Protein AF-A0A3D4R7S7-F1 (afdb_monomer)

Foldseek 3Di:
DPDPPPVPPLVVVLVVLLVVLLVLQVVVCVVKVANAADCRLLLQLLLLCCQPVVDSASPVSQVCQCQPQIPVGGDRRPPDQQDQDPVRGTDRPDDNVLSVLQNVLLVVQQVVCVVVVNHDDSSRSVSSSSSSSSVSVVLSVVLSVQLVVVVVPDDNVVSVVVSVVVSVPDCSVVTD

Sequence (176 aa):
MYNKTVLDVTMRKFLLLFFLSLGIYLMHFWITGQGIYGDGNGYYSYAHALYFERRLDFTPIYNHLSNFQGRHGTINRVGWNTEQTMTGLRNNLWTVGTGLFWIPSLALIHTTSMLLGTPISKFSSLYELGPGVTGIILGILGLYFSEKYLKLFFEKKVSELVIVTLFFTTNFFYRV

pLDDT: mean 91.02, std 11.65, range [38.75, 97.88]

Solvent-accessible surface area (backbone atoms only — not comparable to full-atom values): 9931 Å² total; per-residue (Å²): 132,84,72,89,74,70,75,41,74,73,53,54,52,53,50,52,54,45,52,51,50,50,51,52,50,50,50,39,26,69,67,44,49,48,52,63,58,73,74,44,43,53,26,45,39,43,22,48,14,50,67,75,66,69,37,84,50,37,59,69,57,48,58,46,35,44,59,28,76,38,69,91,44,75,40,68,60,65,89,66,85,56,56,67,41,100,83,71,36,39,52,72,91,55,68,60,66,66,7,61,70,25,35,64,36,37,51,48,52,52,51,50,26,52,75,71,73,53,73,68,63,96,81,42,52,72,50,31,50,28,42,46,53,49,50,51,52,53,50,50,51,50,49,53,52,50,37,59,55,38,49,76,81,43,57,64,68,60,28,53,48,52,45,56,52,52,60,72,68,38,66,68,76,76,74,94

Mean predicted aligned error: 5.26 Å

Structure (mmCIF, N/CA/C/O backbone):
data_AF-A0A3D4R7S7-F1
#
_entry.id   AF-A0A3D4R7S7-F1
#
loop_
_atom_site.group_PDB
_atom_site.id
_atom_site.type_symbol
_atom_site.label_atom_id
_atom_site.label_alt_id
_atom_site.label_comp_id
_atom_site.label_asym_id
_atom_site.label_entity_id
_atom_site.label_seq_id
_atom_site.pdbx_PDB_ins_code
_atom_site.Cartn_x
_atom_site.Cartn_y
_atom_site.Cartn_z
_atom_site.occupancy
_atom_site.B_iso_or_equiv
_atom_site.auth_seq_id
_atom_site.auth_comp_id
_atom_site.auth_asym_id
_atom_site.auth_atom_id
_atom_site.pdbx_PDB_model_num
ATOM 1 N N . MET A 1 1 ? -12.720 26.019 27.393 1.00 39.22 1 MET A N 1
ATOM 2 C CA . MET A 1 1 ? -11.376 25.589 27.835 1.00 39.22 1 MET A CA 1
ATOM 3 C C . MET A 1 1 ? -11.120 24.208 27.234 1.00 39.22 1 MET A C 1
ATOM 5 O O . MET A 1 1 ? -11.610 23.216 27.753 1.00 39.22 1 MET A O 1
ATOM 9 N N . TYR A 1 2 ? -10.515 24.155 26.042 1.00 38.75 2 TYR A N 1
ATOM 10 C CA . TYR A 1 2 ? -10.303 22.909 25.293 1.00 38.75 2 TYR A CA 1
ATOM 11 C C . TYR A 1 2 ? -9.167 22.139 25.976 1.00 38.75 2 TYR A C 1
ATOM 13 O O . TYR A 1 2 ? -8.013 22.569 25.943 1.00 38.75 2 TYR A O 1
ATOM 21 N N . ASN A 1 3 ? -9.511 21.078 26.704 1.00 47.03 3 ASN A N 1
ATOM 22 C CA . ASN A 1 3 ? -8.567 20.357 27.549 1.00 47.03 3 ASN A CA 1
ATOM 23 C C . ASN A 1 3 ? -7.547 19.624 26.656 1.00 47.03 3 ASN A C 1
ATOM 25 O O . ASN A 1 3 ? -7.912 18.767 25.857 1.00 47.03 3 ASN A O 1
ATOM 29 N N . LYS A 1 4 ? -6.265 19.992 26.759 1.00 45.81 4 LYS A N 1
ATOM 30 C CA . LYS A 1 4 ? -5.150 19.516 25.912 1.00 45.81 4 LYS A CA 1
ATOM 31 C C . LYS A 1 4 ? -4.691 18.075 26.206 1.00 45.81 4 LYS A C 1
ATOM 33 O O . LYS A 1 4 ? -3.679 17.635 25.675 1.00 45.81 4 LYS A O 1
ATOM 38 N N . THR A 1 5 ? -5.424 17.318 27.015 1.00 49.31 5 THR A N 1
ATOM 39 C CA . THR A 1 5 ? -5.094 15.937 27.419 1.00 49.31 5 THR A CA 1
ATOM 40 C C . THR A 1 5 ? -5.774 14.855 26.569 1.00 49.31 5 THR A C 1
ATOM 42 O O . THR A 1 5 ? -5.697 13.672 26.889 1.00 49.31 5 THR A O 1
ATOM 45 N N . VAL A 1 6 ? -6.397 15.234 25.448 1.00 46.22 6 VAL A N 1
ATOM 46 C CA . VAL A 1 6 ? -7.115 14.341 24.523 1.00 46.22 6 VAL A CA 1
ATOM 47 C C . VAL A 1 6 ? -6.167 13.771 23.457 1.00 46.22 6 VAL A C 1
ATOM 49 O O . VAL A 1 6 ? -6.395 13.896 22.259 1.00 46.22 6 VAL A O 1
ATOM 52 N N . LEU A 1 7 ? -5.119 13.058 23.874 1.00 48.12 7 LEU A N 1
ATOM 53 C CA . LEU A 1 7 ? -4.911 11.769 23.210 1.00 48.12 7 LEU A CA 1
ATOM 54 C C . LEU A 1 7 ? -5.883 10.826 23.916 1.00 48.12 7 LEU A C 1
ATOM 56 O O . LEU A 1 7 ? -5.524 10.146 24.879 1.00 48.12 7 LEU A O 1
ATOM 60 N N . ASP A 1 8 ? -7.148 10.910 23.493 1.00 63.38 8 ASP A N 1
ATOM 61 C CA . ASP A 1 8 ? -8.239 10.081 23.994 1.00 63.38 8 ASP A CA 1
ATOM 62 C C . ASP A 1 8 ? -7.765 8.622 24.031 1.00 63.38 8 ASP A C 1
ATOM 64 O O . ASP A 1 8 ? -7.041 8.178 23.136 1.00 63.38 8 ASP A O 1
ATOM 68 N N . VAL A 1 9 ? -8.145 7.862 25.055 1.00 62.72 9 VAL A N 1
ATOM 69 C CA . VAL A 1 9 ? -7.795 6.434 25.171 1.00 62.72 9 VAL A CA 1
ATOM 70 C C . VAL A 1 9 ? -8.154 5.689 23.877 1.00 62.72 9 VAL A C 1
ATOM 72 O O . VAL A 1 9 ? -7.411 4.817 23.427 1.00 62.72 9 VAL A O 1
ATOM 75 N N . THR A 1 10 ? -9.226 6.129 23.215 1.00 69.12 10 THR A N 1
ATOM 76 C CA . THR A 1 10 ? -9.635 5.710 21.873 1.00 69.12 10 THR A CA 1
ATOM 77 C C . THR A 1 10 ? -8.511 5.846 20.832 1.00 69.12 10 THR A C 1
ATOM 79 O O . THR A 1 10 ? -8.249 4.905 20.088 1.00 69.12 10 THR A O 1
ATOM 82 N N . MET A 1 11 ? -7.793 6.974 20.797 1.00 82.19 11 MET A N 1
ATOM 83 C CA . MET A 1 11 ? -6.689 7.223 19.855 1.00 82.19 11 MET A CA 1
ATOM 84 C C . MET A 1 11 ? -5.462 6.367 20.148 1.00 82.19 11 MET A C 1
ATOM 86 O O . MET A 1 11 ? -4.783 5.935 19.218 1.00 82.19 11 MET A O 1
ATOM 90 N N . ARG A 1 12 ? -5.193 6.068 21.425 1.00 89.06 12 ARG A N 1
ATOM 91 C CA . ARG A 1 12 ? -4.054 5.220 21.810 1.00 89.06 12 ARG A CA 1
ATOM 92 C C . ARG A 1 12 ? -4.144 3.837 21.177 1.00 89.06 12 ARG A C 1
ATOM 94 O O . ARG A 1 12 ? -3.141 3.343 20.677 1.00 89.06 12 ARG A O 1
ATOM 101 N N . LYS A 1 13 ? -5.340 3.242 21.137 1.00 91.00 13 LYS A N 1
ATOM 102 C CA . LYS A 1 13 ? -5.558 1.947 20.481 1.00 91.00 13 LYS A CA 1
ATOM 103 C C . LYS A 1 13 ? -5.208 1.998 18.995 1.00 91.00 13 LYS A C 1
ATOM 105 O O . LYS A 1 13 ? -4.442 1.164 18.535 1.00 91.00 13 LYS A O 1
ATOM 110 N N . PHE A 1 14 ? -5.727 2.972 18.249 1.00 94.44 14 PHE A N 1
ATOM 111 C CA . PHE A 1 14 ? -5.451 3.070 16.811 1.00 94.44 14 PHE A CA 1
ATOM 112 C C . PHE A 1 14 ? -3.974 3.335 16.516 1.00 94.44 14 PHE A C 1
ATOM 114 O O . PHE A 1 14 ? -3.445 2.776 15.562 1.00 94.44 14 PHE A O 1
ATOM 121 N N . LEU A 1 15 ? -3.286 4.106 17.365 1.00 94.75 15 LEU A N 1
ATOM 122 C CA . LEU A 1 15 ? -1.835 4.277 17.274 1.00 94.75 15 LEU A CA 1
ATOM 123 C C . LEU A 1 15 ? -1.085 2.965 17.534 1.00 94.75 15 LEU A C 1
ATOM 125 O O . LEU A 1 15 ? -0.172 2.637 16.785 1.00 94.75 15 LEU A O 1
ATOM 129 N N . LEU A 1 16 ? -1.484 2.189 18.546 1.00 94.44 16 LEU A N 1
ATOM 130 C CA . LEU A 1 16 ? -0.899 0.868 18.802 1.00 94.44 16 LEU A CA 1
ATOM 131 C C . LEU A 1 16 ? -1.096 -0.073 17.607 1.00 94.44 16 LEU A C 1
ATOM 133 O O . LEU A 1 16 ? -0.135 -0.693 17.163 1.00 94.44 16 LEU A O 1
ATOM 137 N N . LEU A 1 17 ? -2.309 -0.135 17.047 1.00 94.50 17 LEU A N 1
ATOM 138 C CA . LEU A 1 17 ? -2.598 -0.938 15.854 1.00 94.50 17 LEU A CA 1
ATOM 139 C C . LEU A 1 17 ? -1.799 -0.456 14.635 1.00 94.50 17 LEU A C 1
ATOM 141 O O . LEU A 1 17 ? -1.294 -1.279 13.873 1.00 94.50 17 LEU A O 1
ATOM 145 N N . PHE A 1 18 ? -1.638 0.860 14.471 1.00 95.81 18 PHE A N 1
ATOM 146 C CA . PHE A 1 18 ? -0.817 1.450 13.417 1.00 95.81 18 PHE A CA 1
ATOM 147 C C . PHE A 1 18 ? 0.646 1.019 13.539 1.00 95.81 18 PHE A C 1
ATOM 149 O O . PHE A 1 18 ? 1.196 0.489 12.579 1.00 95.81 18 PHE A O 1
ATOM 156 N N . PHE A 1 19 ? 1.269 1.199 14.707 1.00 96.56 19 PHE A N 1
ATOM 157 C CA . PHE A 1 19 ? 2.676 0.840 14.906 1.00 96.56 19 PHE A CA 1
ATOM 158 C C . PHE A 1 19 ? 2.911 -0.669 14.854 1.00 96.56 19 PHE A C 1
ATOM 160 O O . PHE A 1 19 ? 3.931 -1.095 14.318 1.00 96.56 19 PHE A O 1
ATOM 167 N N . LEU A 1 20 ? 1.964 -1.476 15.341 1.00 95.25 20 LEU A N 1
ATOM 168 C CA . LEU A 1 20 ? 2.006 -2.929 15.186 1.00 95.25 20 LEU A CA 1
ATOM 169 C C . LEU A 1 20 ? 1.993 -3.317 13.703 1.00 95.25 20 LEU A C 1
ATOM 171 O O . LEU A 1 20 ? 2.863 -4.060 13.256 1.00 95.25 20 LEU A O 1
ATOM 175 N N . SER A 1 21 ? 1.052 -2.767 12.931 1.00 95.62 21 SER A N 1
ATOM 176 C CA . SER A 1 21 ? 0.953 -3.024 11.490 1.00 95.62 21 SER A CA 1
ATOM 177 C C . SER A 1 21 ? 2.209 -2.551 10.762 1.00 95.62 21 SER A C 1
ATOM 179 O O . SER A 1 21 ? 2.788 -3.283 9.969 1.00 95.62 21 SER A O 1
ATOM 181 N N . LEU A 1 22 ? 2.693 -1.348 11.073 1.00 96.12 22 LEU A N 1
ATOM 182 C CA . LEU A 1 22 ? 3.909 -0.808 10.478 1.00 96.12 22 LEU A CA 1
ATOM 183 C C . LEU A 1 22 ? 5.127 -1.686 10.789 1.00 96.12 22 LEU A C 1
ATOM 185 O O . LEU A 1 22 ? 5.905 -1.975 9.888 1.00 96.12 22 LEU A O 1
ATOM 189 N N . GLY A 1 23 ? 5.274 -2.144 12.033 1.00 96.38 23 GLY A N 1
ATOM 190 C CA . GLY A 1 23 ? 6.364 -3.029 12.439 1.00 96.38 23 GLY A CA 1
ATOM 191 C C . GLY A 1 23 ? 6.350 -4.357 11.685 1.00 96.38 23 GLY A C 1
ATOM 192 O O . GLY A 1 23 ? 7.379 -4.756 11.144 1.00 96.38 23 GLY A O 1
ATOM 193 N N . ILE A 1 24 ? 5.183 -5.001 11.585 1.00 94.62 24 ILE A N 1
ATOM 194 C CA . ILE A 1 24 ? 5.010 -6.256 10.835 1.00 94.62 24 ILE A CA 1
ATOM 195 C C . ILE A 1 24 ? 5.325 -6.043 9.352 1.00 94.62 24 ILE A C 1
ATOM 197 O O . ILE A 1 24 ? 6.105 -6.794 8.773 1.00 94.62 24 ILE A O 1
ATOM 201 N N . TYR A 1 25 ? 4.789 -4.978 8.754 1.00 94.88 25 TYR A N 1
ATOM 202 C CA . TYR A 1 25 ? 5.027 -4.654 7.351 1.00 94.88 25 TYR A CA 1
ATOM 203 C C . TYR A 1 25 ? 6.508 -4.408 7.044 1.00 94.88 25 TYR A C 1
ATOM 205 O O . TYR A 1 25 ? 7.046 -4.962 6.086 1.00 94.88 25 TYR A O 1
ATOM 213 N N . LEU A 1 26 ? 7.185 -3.601 7.866 1.00 95.31 26 LEU A N 1
ATOM 214 C CA . LEU A 1 26 ? 8.609 -3.315 7.694 1.00 95.31 26 LEU A CA 1
ATOM 215 C C . LEU A 1 26 ? 9.468 -4.561 7.925 1.00 95.31 26 LEU A C 1
ATOM 217 O O . LEU A 1 26 ? 10.448 -4.757 7.207 1.00 95.31 26 LEU A O 1
ATOM 221 N N . MET A 1 27 ? 9.097 -5.414 8.884 1.00 94.25 27 MET A N 1
ATOM 222 C CA . MET A 1 27 ? 9.765 -6.695 9.109 1.00 94.25 27 MET A CA 1
ATOM 223 C C . MET A 1 27 ? 9.621 -7.608 7.888 1.00 94.25 27 MET A C 1
ATOM 225 O O . MET A 1 27 ? 10.630 -8.104 7.394 1.00 94.25 27 MET A O 1
ATOM 229 N N . HIS A 1 28 ? 8.411 -7.771 7.346 1.00 91.88 28 HIS A N 1
ATOM 230 C CA . HIS A 1 28 ? 8.192 -8.538 6.118 1.00 91.88 28 HIS A CA 1
ATOM 231 C C . HIS A 1 28 ? 8.980 -7.965 4.939 1.00 91.88 28 HIS A C 1
ATOM 233 O O . HIS A 1 28 ? 9.699 -8.707 4.273 1.00 91.88 28 HIS A O 1
ATOM 239 N N . PHE A 1 29 ? 8.915 -6.648 4.712 1.00 93.06 29 PHE A N 1
ATOM 240 C CA . PHE A 1 29 ? 9.680 -5.984 3.654 1.00 93.06 29 PHE A CA 1
ATOM 241 C C . PHE A 1 29 ? 11.182 -6.244 3.806 1.00 93.06 29 PHE A C 1
ATOM 243 O O . PHE A 1 29 ? 11.888 -6.508 2.831 1.00 93.06 29 PHE A O 1
ATOM 250 N N . TRP A 1 30 ? 11.684 -6.197 5.040 1.00 92.75 30 TRP A N 1
ATOM 251 C CA . TRP A 1 30 ? 13.075 -6.501 5.328 1.00 92.75 30 TRP A CA 1
ATOM 252 C C . TRP A 1 30 ? 13.404 -7.985 5.139 1.00 92.75 30 TRP A C 1
ATOM 254 O O . TRP A 1 30 ? 14.519 -8.291 4.752 1.00 92.75 30 TRP A O 1
ATOM 264 N N . ILE A 1 31 ? 12.483 -8.922 5.340 1.00 90.88 31 ILE A N 1
ATOM 265 C CA . ILE A 1 31 ? 12.751 -10.349 5.107 1.00 90.88 31 ILE A CA 1
ATOM 266 C C . ILE A 1 31 ? 12.692 -10.689 3.611 1.00 90.88 31 ILE A C 1
ATOM 268 O O . ILE A 1 31 ? 13.578 -11.373 3.103 1.00 90.88 31 ILE A O 1
ATOM 272 N N . THR A 1 32 ? 11.696 -10.186 2.881 1.00 88.88 32 THR A N 1
ATOM 273 C CA . THR A 1 32 ? 11.409 -10.615 1.499 1.00 88.88 32 THR A CA 1
ATOM 274 C C . THR A 1 32 ? 12.005 -9.699 0.430 1.00 88.88 32 THR A C 1
ATOM 276 O O . THR A 1 32 ? 12.289 -10.140 -0.687 1.00 88.88 32 THR A O 1
ATOM 279 N N . GLY A 1 33 ? 12.245 -8.429 0.765 1.00 90.44 33 GLY A N 1
ATOM 280 C CA . GLY A 1 33 ? 12.690 -7.396 -0.173 1.00 90.44 33 GLY A CA 1
ATOM 281 C C . GLY A 1 33 ? 11.577 -6.799 -1.038 1.00 90.44 33 GLY A C 1
ATOM 282 O O . GLY A 1 33 ? 11.886 -6.031 -1.949 1.00 90.44 33 GLY A O 1
ATOM 283 N N . GLN A 1 34 ? 10.313 -7.134 -0.766 1.00 90.81 34 GLN A N 1
ATOM 284 C CA . GLN A 1 34 ? 9.139 -6.609 -1.465 1.00 90.81 34 GLN A CA 1
ATOM 285 C C . GLN A 1 34 ? 8.070 -6.152 -0.468 1.00 90.81 34 GLN A C 1
ATOM 287 O O . GLN A 1 34 ? 7.896 -6.735 0.602 1.00 90.81 34 GLN A O 1
ATOM 292 N N . GLY A 1 35 ? 7.356 -5.090 -0.821 1.00 91.00 35 GLY A N 1
ATOM 293 C CA . GLY A 1 35 ? 6.264 -4.522 -0.028 1.00 91.00 35 GLY A CA 1
ATOM 294 C C . GLY A 1 35 ? 4.886 -4.860 -0.581 1.00 91.00 35 GLY A C 1
ATOM 295 O O . GLY A 1 35 ? 3.884 -4.724 0.114 1.00 91.00 35 GLY A O 1
ATOM 296 N N . ILE A 1 36 ? 4.820 -5.307 -1.833 1.00 92.00 36 ILE A N 1
ATOM 297 C CA . ILE A 1 36 ? 3.568 -5.569 -2.534 1.00 92.00 36 ILE A CA 1
ATOM 298 C C . ILE A 1 36 ? 3.558 -7.015 -3.029 1.00 92.00 36 ILE A C 1
ATOM 300 O O . ILE A 1 36 ? 4.528 -7.497 -3.607 1.00 92.00 36 ILE A O 1
ATOM 304 N N . TYR A 1 37 ? 2.440 -7.712 -2.827 1.00 87.25 37 TYR A N 1
ATOM 305 C CA . TYR A 1 37 ? 2.284 -9.112 -3.217 1.00 87.25 37 TYR A CA 1
ATOM 306 C C . TYR A 1 37 ? 0.876 -9.415 -3.747 1.00 87.25 37 TYR A C 1
ATOM 308 O O . TYR A 1 37 ? -0.070 -8.657 -3.513 1.00 87.25 37 TYR A O 1
ATOM 316 N N . GLY A 1 38 ? 0.739 -10.536 -4.463 1.00 89.50 38 GLY A N 1
ATOM 317 C CA . GLY A 1 38 ? -0.530 -11.025 -5.011 1.00 89.50 38 GLY A CA 1
ATOM 318 C C . GLY A 1 38 ? -1.236 -9.987 -5.887 1.00 89.50 38 GLY A C 1
ATOM 319 O O . GLY A 1 38 ? -0.607 -9.338 -6.723 1.00 89.50 38 GLY A O 1
ATOM 320 N N . ASP A 1 39 ? -2.533 -9.787 -5.640 1.00 91.06 39 ASP A N 1
ATOM 321 C CA . ASP A 1 39 ? -3.370 -8.788 -6.329 1.00 91.06 39 ASP A CA 1
ATOM 322 C C . ASP A 1 39 ? -2.808 -7.362 -6.233 1.00 91.06 39 ASP A C 1
ATOM 324 O O . ASP A 1 39 ? -3.038 -6.527 -7.110 1.00 91.06 39 ASP A O 1
ATOM 328 N N . GLY A 1 40 ? -2.009 -7.088 -5.196 1.00 93.62 40 GLY A N 1
ATOM 329 C CA . GLY A 1 40 ? -1.284 -5.834 -5.036 1.00 93.62 40 GLY A CA 1
ATOM 330 C C . GLY A 1 40 ? -0.437 -5.476 -6.256 1.00 93.62 40 GLY A C 1
ATOM 331 O O . GLY A 1 40 ? -0.351 -4.300 -6.602 1.00 93.62 40 GLY A O 1
ATOM 332 N N . ASN A 1 41 ? 0.132 -6.462 -6.956 1.00 95.81 41 ASN A N 1
ATOM 333 C CA . ASN A 1 41 ? 0.963 -6.226 -8.138 1.00 95.81 41 ASN A CA 1
ATOM 334 C C . ASN A 1 41 ? 0.160 -5.591 -9.289 1.00 95.81 41 ASN A C 1
ATOM 336 O O . ASN A 1 41 ? 0.666 -4.711 -9.992 1.00 95.81 41 ASN A O 1
ATOM 340 N N . GLY A 1 42 ? -1.106 -5.984 -9.454 1.00 96.44 42 GLY A N 1
ATOM 341 C CA . GLY A 1 42 ? -2.005 -5.420 -10.460 1.00 96.44 42 GLY A CA 1
ATOM 342 C C . GLY A 1 42 ? -2.353 -3.960 -10.177 1.00 96.44 42 GLY A C 1
ATOM 343 O O . GLY A 1 42 ? -2.192 -3.096 -11.046 1.00 96.44 42 GLY A O 1
ATOM 344 N N . TYR A 1 43 ? -2.730 -3.659 -8.930 1.00 96.69 43 TYR A N 1
ATOM 345 C CA . TYR A 1 43 ? -2.986 -2.287 -8.476 1.00 96.69 43 TYR A CA 1
ATOM 346 C C . TYR A 1 43 ? -1.727 -1.410 -8.528 1.00 96.69 43 TYR A C 1
ATOM 348 O O . 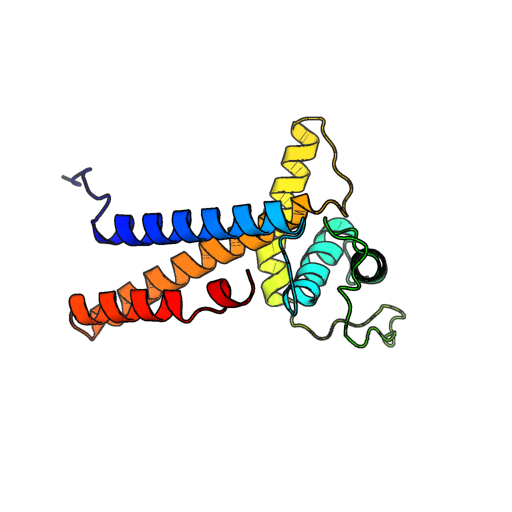TYR A 1 43 ? -1.789 -0.246 -8.930 1.00 96.69 43 TYR A O 1
ATOM 356 N N . TYR A 1 44 ? -0.567 -1.969 -8.177 1.00 97.44 44 TYR A N 1
ATOM 357 C CA . TYR A 1 44 ? 0.710 -1.254 -8.191 1.00 97.44 44 TYR A CA 1
ATOM 358 C C . TYR A 1 44 ? 1.129 -0.879 -9.604 1.00 97.44 44 TYR A C 1
ATOM 360 O O . TYR A 1 44 ? 1.655 0.208 -9.825 1.00 97.44 44 TYR A O 1
ATOM 368 N N . SER A 1 45 ? 0.818 -1.734 -10.576 1.00 97.69 45 SER A N 1
ATOM 369 C CA . SER A 1 45 ? 1.097 -1.460 -11.983 1.00 97.69 45 SER A CA 1
ATOM 370 C C . SER A 1 45 ? 0.347 -0.227 -12.496 1.00 97.69 45 SER A C 1
ATOM 372 O O . SER A 1 45 ? 0.903 0.513 -13.303 1.00 97.69 45 SER A O 1
ATOM 374 N N . TYR A 1 46 ? -0.858 0.066 -11.983 1.00 97.88 46 TYR A N 1
ATOM 375 C CA . TYR A 1 46 ? -1.535 1.342 -12.253 1.00 97.88 46 TYR A CA 1
ATOM 376 C C . TYR A 1 46 ? -0.798 2.532 -11.651 1.00 97.88 46 TYR A C 1
ATOM 378 O O . TYR A 1 46 ? -0.544 3.503 -12.362 1.00 97.88 46 TYR A O 1
ATOM 386 N N . ALA A 1 47 ? -0.449 2.457 -10.364 1.00 97.75 47 ALA A N 1
ATOM 387 C CA . ALA A 1 47 ? 0.263 3.538 -9.685 1.00 97.75 47 ALA A CA 1
ATOM 388 C C . ALA A 1 47 ? 1.592 3.853 -10.388 1.00 97.75 47 ALA A C 1
ATOM 390 O O . ALA A 1 47 ? 1.896 5.011 -10.667 1.00 97.75 47 ALA A O 1
ATOM 391 N N . HIS A 1 48 ? 2.349 2.807 -10.729 1.00 97.81 48 HIS A N 1
ATOM 392 C CA . HIS A 1 48 ? 3.639 2.903 -11.400 1.00 97.81 48 HIS A CA 1
ATOM 393 C C . HIS A 1 48 ? 3.516 3.483 -12.812 1.00 97.81 48 HIS A C 1
ATOM 395 O O . HIS A 1 48 ? 4.165 4.486 -13.108 1.00 97.81 48 HIS A O 1
ATOM 401 N N . ALA A 1 49 ? 2.644 2.920 -13.657 1.00 97.69 49 ALA A N 1
ATOM 402 C CA . ALA A 1 49 ? 2.492 3.363 -15.042 1.00 97.69 49 ALA A CA 1
ATOM 403 C C . ALA A 1 49 ? 1.989 4.812 -15.134 1.00 97.69 49 ALA A C 1
ATOM 405 O O . ALA A 1 49 ? 2.547 5.623 -15.875 1.00 97.69 49 ALA A O 1
ATOM 406 N N . LEU A 1 50 ? 0.986 5.180 -14.330 1.00 97.75 50 LEU A N 1
ATOM 407 C CA . LEU A 1 50 ? 0.467 6.549 -14.310 1.00 97.75 50 LEU A CA 1
ATOM 408 C C . LEU A 1 50 ? 1.509 7.556 -13.814 1.00 97.75 50 LEU A C 1
ATOM 410 O O . LEU A 1 50 ? 1.592 8.655 -14.361 1.00 97.75 50 LEU A O 1
ATOM 414 N N . TYR A 1 51 ? 2.311 7.192 -12.811 1.00 97.62 51 TYR A N 1
ATOM 415 C CA . TYR A 1 51 ? 3.307 8.099 -12.246 1.00 97.62 51 TYR A CA 1
ATOM 416 C C . TYR A 1 51 ? 4.564 8.231 -13.123 1.00 97.62 51 TYR A C 1
ATOM 418 O O . TYR A 1 51 ? 4.978 9.348 -13.440 1.00 97.62 51 TYR A O 1
ATOM 426 N N . PHE A 1 52 ? 5.167 7.114 -13.542 1.00 97.75 52 PHE A N 1
ATOM 427 C CA . PHE A 1 52 ? 6.442 7.115 -14.267 1.00 97.75 52 PHE A CA 1
ATOM 428 C C . PHE A 1 52 ? 6.283 7.177 -15.786 1.00 97.75 52 PHE A C 1
ATOM 430 O O . PHE A 1 52 ? 7.007 7.928 -16.435 1.00 97.75 52 PHE A O 1
ATOM 437 N N . GLU A 1 53 ? 5.349 6.414 -16.358 1.00 96.50 53 GLU A N 1
ATOM 438 C CA . GLU A 1 53 ? 5.155 6.351 -17.816 1.00 96.50 53 GLU A CA 1
ATOM 439 C C . GLU A 1 53 ? 4.172 7.419 -18.320 1.00 96.50 53 GLU A C 1
ATOM 441 O O . GLU A 1 53 ? 4.113 7.693 -19.519 1.00 96.50 53 GLU A O 1
ATOM 446 N N . ARG A 1 54 ? 3.399 8.037 -17.411 1.00 96.06 54 ARG A N 1
ATOM 447 C CA . ARG A 1 54 ? 2.373 9.062 -17.696 1.00 96.06 54 ARG A CA 1
ATOM 448 C C . ARG A 1 54 ? 1.301 8.601 -18.689 1.00 96.06 54 ARG A C 1
ATOM 450 O O . ARG A 1 54 ? 0.637 9.414 -19.329 1.00 96.06 54 ARG A O 1
ATOM 457 N N . ARG A 1 55 ? 1.137 7.286 -18.821 1.00 95.31 55 ARG A N 1
ATOM 458 C CA . ARG A 1 55 ? 0.168 6.610 -19.687 1.00 95.31 55 ARG A CA 1
ATOM 459 C C . ARG A 1 55 ? -0.087 5.205 -19.151 1.00 95.31 55 ARG A C 1
ATOM 461 O O . ARG A 1 55 ? 0.699 4.692 -18.360 1.00 95.31 55 ARG A O 1
ATOM 468 N N . LEU A 1 56 ? -1.153 4.556 -19.608 1.00 95.81 56 LEU A N 1
ATOM 469 C CA . LEU A 1 56 ? -1.493 3.181 -19.216 1.00 95.81 56 LEU A CA 1
ATOM 470 C C . LEU A 1 56 ? -0.663 2.136 -19.981 1.00 95.81 56 LEU A C 1
ATOM 472 O O . LEU A 1 56 ? -1.204 1.202 -20.563 1.00 95.81 56 LEU A O 1
ATOM 476 N N . ASP A 1 57 ? 0.658 2.314 -20.003 1.00 96.81 57 ASP A N 1
ATOM 477 C CA . ASP A 1 57 ? 1.589 1.332 -20.551 1.00 96.81 57 ASP A CA 1
ATOM 478 C C . ASP A 1 57 ? 2.214 0.526 -19.415 1.00 96.81 57 ASP A C 1
ATOM 480 O O . ASP A 1 57 ? 3.154 0.961 -18.752 1.00 96.81 57 ASP A O 1
ATOM 484 N N . PHE A 1 58 ? 1.671 -0.669 -19.189 1.00 97.81 58 PHE A N 1
ATOM 485 C CA . PHE A 1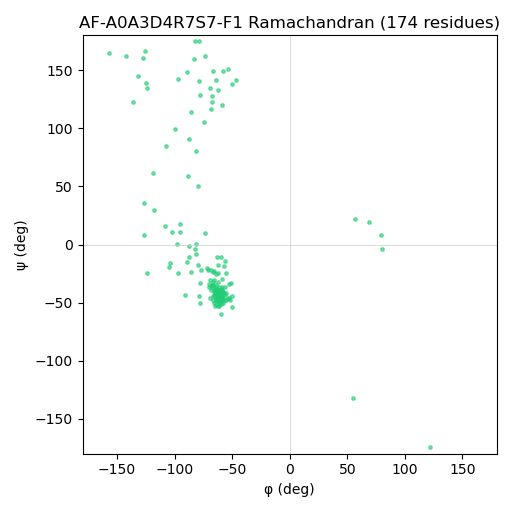 58 ? 2.154 -1.570 -18.146 1.00 97.81 58 PHE A CA 1
ATOM 486 C C . PHE A 1 58 ? 3.368 -2.395 -18.579 1.00 97.81 58 PHE A C 1
ATOM 488 O O . PHE A 1 58 ? 3.913 -3.141 -17.770 1.00 97.81 58 PHE A O 1
ATOM 495 N N . THR A 1 59 ? 3.821 -2.286 -19.831 1.00 97.00 59 THR A N 1
ATOM 496 C CA . THR A 1 59 ? 4.914 -3.114 -20.361 1.00 97.00 59 THR A CA 1
ATOM 497 C C . THR A 1 59 ? 6.191 -3.017 -19.518 1.00 97.00 59 THR A C 1
ATOM 499 O O . THR A 1 59 ? 6.717 -4.072 -19.147 1.00 97.00 59 THR A O 1
ATOM 502 N N . PRO A 1 60 ? 6.682 -1.816 -19.139 1.00 97.38 60 PRO A N 1
ATOM 503 C CA . PRO A 1 60 ? 7.909 -1.700 -18.355 1.00 97.38 60 PRO A CA 1
ATOM 504 C C . PRO A 1 60 ? 7.777 -2.344 -16.971 1.00 97.38 60 PRO A C 1
ATOM 506 O O . PRO A 1 60 ? 8.641 -3.122 -16.566 1.00 97.38 60 PRO A O 1
ATOM 509 N N . ILE A 1 61 ? 6.677 -2.065 -16.264 1.00 97.56 61 ILE A N 1
ATOM 510 C CA . ILE A 1 61 ? 6.451 -2.603 -14.920 1.00 97.56 61 ILE A CA 1
ATOM 511 C C . ILE A 1 61 ? 6.177 -4.107 -14.947 1.00 97.56 61 ILE A C 1
ATOM 513 O O . ILE A 1 61 ? 6.696 -4.825 -14.101 1.00 97.56 61 ILE A O 1
ATOM 517 N N . TYR A 1 62 ? 5.468 -4.628 -15.947 1.00 97.69 62 TYR A N 1
ATOM 518 C CA . TYR A 1 62 ? 5.256 -6.069 -16.094 1.00 97.69 62 TYR A CA 1
ATOM 519 C C . TYR A 1 62 ? 6.552 -6.809 -16.390 1.00 97.69 62 TYR A C 1
ATOM 521 O O . TYR A 1 62 ? 6.785 -7.863 -15.806 1.00 97.69 62 TYR A O 1
ATOM 529 N N . ASN A 1 63 ? 7.427 -6.260 -17.233 1.00 96.50 63 ASN A N 1
ATOM 530 C CA . ASN A 1 63 ? 8.733 -6.867 -17.490 1.00 96.50 63 ASN A CA 1
ATOM 531 C C . ASN A 1 63 ? 9.596 -6.898 -16.220 1.00 96.50 63 ASN A C 1
ATOM 533 O O . ASN A 1 63 ? 10.257 -7.903 -15.956 1.00 96.50 63 ASN A O 1
ATOM 537 N N . HIS A 1 64 ? 9.550 -5.830 -15.416 1.00 96.62 64 HIS A N 1
ATOM 538 C CA . HIS A 1 64 ? 10.219 -5.789 -14.117 1.00 96.62 64 HIS A CA 1
ATOM 539 C C . HIS A 1 64 ? 9.633 -6.813 -13.134 1.00 96.62 64 HIS A C 1
ATOM 541 O O . HIS A 1 64 ? 10.375 -7.615 -12.576 1.00 96.62 64 HIS A O 1
ATOM 547 N N . LEU A 1 65 ? 8.310 -6.829 -12.957 1.00 96.44 65 LEU A N 1
ATOM 548 C CA . LEU A 1 65 ? 7.622 -7.730 -12.029 1.00 96.44 65 LEU A CA 1
ATOM 549 C C . LEU A 1 65 ? 7.737 -9.204 -12.447 1.00 96.44 65 LEU A C 1
ATOM 551 O O . LEU A 1 65 ? 7.788 -10.077 -11.586 1.00 96.44 65 LEU A O 1
ATOM 555 N N . SER A 1 66 ? 7.827 -9.494 -13.746 1.00 96.00 66 SER A N 1
ATOM 556 C CA . SER A 1 66 ? 8.033 -10.863 -14.244 1.00 96.00 66 SER A CA 1
ATOM 557 C C . SER A 1 66 ? 9.422 -11.414 -13.915 1.00 96.00 66 SER A C 1
ATOM 559 O O . SER A 1 66 ? 9.605 -12.626 -13.881 1.00 96.00 66 SER A O 1
ATOM 561 N N . ASN A 1 67 ? 10.390 -10.529 -13.659 1.00 95.06 67 ASN A N 1
ATOM 562 C CA . ASN A 1 67 ? 11.786 -10.858 -13.366 1.00 95.06 67 ASN A CA 1
ATOM 563 C C . ASN A 1 67 ? 12.242 -10.198 -12.056 1.00 95.06 67 ASN A C 1
ATOM 565 O 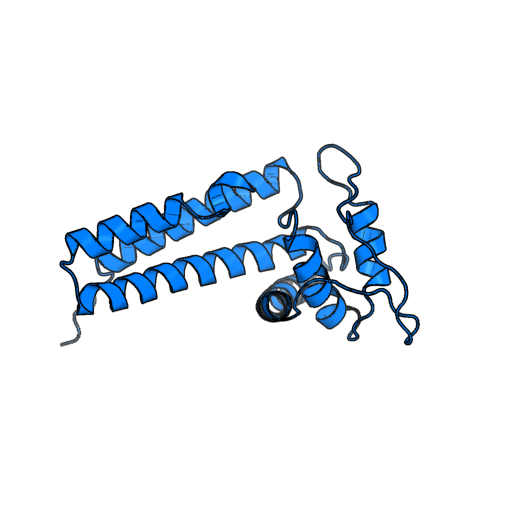O . ASN A 1 67 ? 13.380 -9.728 -11.943 1.00 95.06 67 ASN A O 1
ATOM 569 N N . PHE A 1 68 ? 11.338 -10.099 -11.080 1.00 94.12 68 PHE A N 1
ATOM 570 C CA . PHE A 1 68 ? 11.587 -9.340 -9.865 1.00 94.12 68 PHE A CA 1
ATOM 571 C C . PHE A 1 68 ? 12.681 -10.006 -9.027 1.00 94.12 68 PHE A C 1
ATOM 573 O O . PHE A 1 68 ? 12.598 -11.192 -8.714 1.00 94.12 68 PHE A O 1
ATOM 580 N N . GLN A 1 69 ? 13.698 -9.234 -8.643 1.00 90.44 69 GLN A N 1
ATOM 581 C CA . GLN A 1 69 ? 14.807 -9.706 -7.815 1.00 90.44 69 GLN A CA 1
ATOM 582 C C . GLN A 1 69 ? 14.449 -9.552 -6.334 1.00 90.44 69 GLN A C 1
ATOM 584 O O . GLN A 1 69 ? 14.673 -8.499 -5.736 1.00 90.44 69 GLN A O 1
ATOM 589 N N . GLY A 1 70 ? 13.858 -10.598 -5.754 1.00 84.06 70 GLY A N 1
ATOM 590 C CA . GLY A 1 70 ? 13.625 -10.678 -4.314 1.00 84.06 70 GLY A CA 1
ATOM 591 C C . GLY A 1 70 ? 14.894 -11.065 -3.552 1.00 84.06 70 GLY A C 1
ATOM 592 O O . GLY A 1 70 ? 15.916 -11.420 -4.143 1.00 84.06 70 GLY A O 1
ATOM 593 N N . ARG A 1 71 ? 14.832 -11.065 -2.214 1.00 86.12 71 ARG A N 1
ATOM 594 C CA . ARG A 1 71 ? 15.984 -11.474 -1.380 1.00 86.12 71 ARG A CA 1
ATOM 595 C C . ARG A 1 71 ? 16.367 -12.951 -1.520 1.00 86.12 71 ARG A C 1
ATOM 597 O O . ARG A 1 71 ? 17.510 -13.302 -1.253 1.00 86.12 71 ARG A O 1
ATOM 604 N N . HIS A 1 72 ? 15.434 -13.798 -1.952 1.00 85.25 72 HIS A N 1
ATOM 605 C CA . HIS A 1 72 ? 15.627 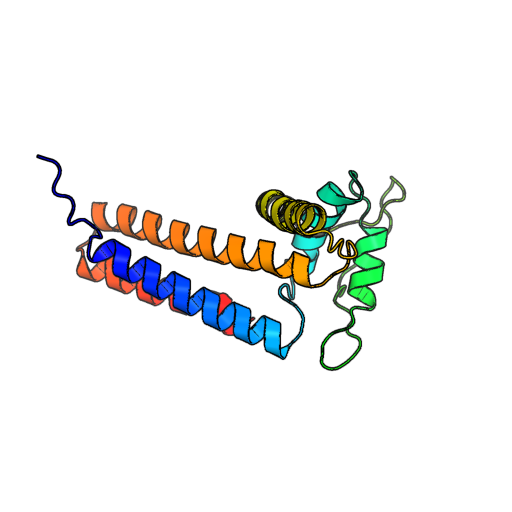-15.245 -2.101 1.00 85.25 72 HIS A CA 1
ATOM 606 C C . HIS A 1 72 ? 15.697 -15.708 -3.565 1.00 85.25 72 HIS A C 1
ATOM 608 O O . HIS A 1 72 ? 15.559 -16.897 -3.839 1.00 85.25 72 HIS A O 1
ATOM 614 N N . GLY A 1 73 ? 15.911 -14.781 -4.503 1.00 87.19 73 GLY A N 1
ATOM 615 C CA . GLY A 1 73 ? 16.048 -15.074 -5.928 1.00 87.19 73 GLY A CA 1
ATOM 616 C C . GLY A 1 73 ? 15.025 -14.354 -6.801 1.00 87.19 73 GLY A C 1
ATOM 617 O O . GLY A 1 73 ? 14.257 -13.503 -6.344 1.00 87.19 73 GLY A O 1
ATOM 618 N N . THR A 1 74 ? 15.041 -14.694 -8.089 1.00 91.75 74 THR A N 1
ATOM 619 C CA . THR A 1 74 ? 14.128 -14.120 -9.078 1.00 91.75 74 THR A CA 1
ATOM 620 C C . THR A 1 74 ? 12.751 -14.765 -8.976 1.00 91.75 74 THR A C 1
ATOM 622 O O . THR A 1 74 ? 12.628 -15.988 -9.026 1.00 91.75 74 THR A O 1
ATOM 625 N N . ILE A 1 75 ? 11.713 -13.940 -8.871 1.00 91.69 75 ILE A N 1
ATOM 626 C CA . ILE A 1 75 ? 10.320 -14.379 -8.799 1.00 91.69 75 ILE A CA 1
ATOM 627 C C . ILE A 1 75 ? 9.492 -13.707 -9.892 1.00 91.69 75 ILE A C 1
ATOM 629 O O . ILE A 1 75 ? 9.630 -12.511 -10.153 1.00 91.69 75 ILE A O 1
ATOM 633 N N . ASN A 1 76 ? 8.598 -14.479 -10.510 1.00 94.00 76 ASN A N 1
ATOM 634 C CA . ASN A 1 76 ? 7.588 -13.928 -11.402 1.00 94.00 76 ASN A CA 1
ATOM 635 C C . ASN A 1 76 ? 6.373 -13.481 -10.578 1.00 94.00 76 ASN A C 1
ATOM 637 O O . ASN A 1 76 ? 5.678 -14.300 -9.976 1.00 94.00 76 ASN A O 1
ATOM 641 N N . ARG A 1 77 ? 6.125 -12.170 -10.557 1.00 94.12 77 ARG A N 1
ATOM 642 C CA . ARG A 1 77 ? 4.999 -11.533 -9.857 1.00 94.12 77 ARG A CA 1
ATOM 643 C C . ARG A 1 77 ? 3.810 -11.228 -10.772 1.00 94.12 77 ARG A C 1
ATOM 645 O O . ARG A 1 77 ? 2.812 -10.698 -10.287 1.00 94.12 77 ARG A O 1
ATOM 652 N N . VAL A 1 78 ? 3.907 -11.561 -12.059 1.00 95.12 78 VAL A N 1
ATOM 653 C CA . VAL A 1 78 ? 2.872 -11.398 -13.087 1.00 95.12 78 VAL A CA 1
ATOM 654 C C . VAL A 1 78 ? 2.313 -12.775 -13.446 1.00 95.12 78 VAL A C 1
ATOM 656 O O . VAL A 1 78 ? 2.758 -13.436 -14.381 1.00 95.12 78 VAL A O 1
ATOM 659 N N . GLY A 1 79 ? 1.340 -13.226 -12.654 1.00 90.94 79 GLY A N 1
ATOM 660 C CA . GLY A 1 79 ? 0.676 -14.528 -12.810 1.00 90.94 79 GLY A CA 1
ATOM 661 C C . GLY A 1 79 ? -0.635 -14.482 -13.599 1.00 90.94 79 GLY A C 1
ATOM 662 O O . GLY A 1 79 ? -1.458 -15.380 -13.457 1.00 90.94 79 GLY A O 1
ATOM 663 N N . TRP A 1 80 ? -0.875 -13.417 -14.363 1.00 93.56 80 TRP A N 1
ATOM 664 C CA . TRP A 1 80 ? -2.141 -13.169 -15.052 1.00 93.56 80 TRP A CA 1
ATOM 665 C C . TRP A 1 80 ? -1.952 -12.932 -16.550 1.00 93.56 80 TRP A C 1
ATOM 667 O O . TRP A 1 80 ? -0.840 -12.708 -17.029 1.00 93.56 80 TRP A O 1
ATOM 677 N N . ASN A 1 81 ? -3.059 -12.969 -17.294 1.00 92.12 81 ASN A N 1
ATOM 678 C CA . ASN A 1 81 ? -3.066 -12.679 -18.723 1.00 92.12 81 ASN A CA 1
ATOM 679 C C . ASN A 1 81 ? -2.742 -11.193 -18.963 1.00 92.12 81 ASN A C 1
ATOM 681 O O . ASN A 1 81 ? -3.436 -10.325 -18.440 1.00 92.12 81 ASN A O 1
ATOM 685 N N . THR A 1 82 ? -1.692 -10.936 -19.750 1.00 94.38 82 THR A N 1
ATOM 686 C CA . THR A 1 82 ? -1.189 -9.596 -20.099 1.00 94.38 82 THR A CA 1
ATOM 687 C C . THR A 1 82 ? -1.264 -9.308 -21.603 1.00 94.38 82 THR A C 1
ATOM 689 O O . THR A 1 82 ? -0.421 -8.590 -22.152 1.00 94.38 82 THR A O 1
ATOM 692 N N . GLU A 1 83 ? -2.238 -9.910 -22.291 1.00 94.19 83 GLU A N 1
ATOM 693 C CA . GLU A 1 83 ? -2.449 -9.760 -23.730 1.00 94.19 83 GLU A CA 1
ATOM 694 C C . GLU A 1 83 ? -2.553 -8.296 -24.164 1.00 94.19 83 GLU A C 1
ATOM 696 O O . GLU A 1 83 ? -2.978 -7.398 -23.426 1.00 94.19 83 GLU A O 1
ATOM 701 N N . GLN A 1 84 ? -2.142 -8.056 -25.408 1.00 94.31 84 GLN A N 1
ATOM 702 C CA . GLN A 1 84 ? -2.279 -6.749 -26.023 1.00 94.31 84 GLN A CA 1
ATOM 703 C C . GLN A 1 84 ? -3.751 -6.443 -26.283 1.00 94.31 84 GLN A C 1
ATOM 705 O O . GLN A 1 84 ? -4.511 -7.257 -26.799 1.00 94.31 84 GLN A O 1
ATOM 710 N N . THR A 1 85 ? -4.140 -5.225 -25.938 1.00 93.25 85 THR A N 1
ATOM 711 C CA . THR A 1 85 ? -5.449 -4.668 -26.266 1.00 93.25 85 THR A CA 1
ATOM 712 C C . THR A 1 85 ? -5.451 -4.117 -27.694 1.00 93.25 85 THR A C 1
ATOM 714 O O . THR A 1 85 ? -4.408 -4.007 -28.339 1.00 93.25 85 THR A O 1
ATOM 717 N N . MET A 1 86 ? -6.616 -3.670 -28.173 1.00 94.25 86 MET A N 1
ATOM 718 C CA . MET A 1 86 ? -6.751 -3.007 -29.480 1.00 94.25 86 MET A CA 1
ATOM 719 C C . MET A 1 86 ? -5.866 -1.755 -29.638 1.00 94.25 86 MET A C 1
ATOM 721 O O . MET A 1 86 ? -5.624 -1.319 -30.757 1.00 94.25 86 MET A O 1
ATOM 725 N N . THR A 1 87 ? -5.372 -1.168 -28.540 1.00 92.62 87 THR A N 1
ATOM 726 C CA . THR A 1 87 ? -4.457 -0.011 -28.569 1.00 92.62 87 THR A CA 1
ATOM 727 C C . THR A 1 87 ? -2.979 -0.409 -28.680 1.00 92.62 87 THR A C 1
ATOM 729 O O . THR A 1 87 ? -2.113 0.462 -28.707 1.00 92.62 87 THR A O 1
ATOM 732 N N . GLY A 1 88 ? -2.668 -1.710 -28.708 1.00 93.69 88 GLY A N 1
ATOM 733 C CA . GLY A 1 88 ? -1.302 -2.245 -28.701 1.00 93.69 88 GLY A CA 1
ATOM 734 C C . GLY A 1 88 ? -0.636 -2.281 -27.318 1.00 93.69 88 GLY A C 1
ATOM 735 O O . GLY A 1 88 ? 0.469 -2.809 -27.184 1.00 93.69 88 GLY A O 1
ATOM 736 N N . LEU A 1 89 ? -1.296 -1.760 -26.277 1.00 94.62 89 LEU A N 1
ATOM 737 C CA . LEU A 1 89 ? -0.825 -1.796 -24.888 1.00 94.62 89 LEU A CA 1
ATOM 738 C C . LEU A 1 89 ? -1.308 -3.065 -24.179 1.00 94.62 89 LEU A C 1
ATOM 740 O O . LEU A 1 89 ? -2.403 -3.553 -24.468 1.00 94.62 89 LEU A O 1
ATOM 744 N N . ARG A 1 90 ? -0.514 -3.581 -23.231 1.00 95.94 90 ARG A N 1
ATOM 745 C CA . ARG A 1 90 ? -0.897 -4.734 -22.394 1.00 95.94 90 ARG A CA 1
ATOM 746 C C . ARG A 1 90 ? -2.103 -4.392 -21.514 1.00 95.94 90 ARG A C 1
ATOM 748 O O . ARG A 1 90 ? -2.189 -3.274 -21.008 1.00 95.94 90 ARG A O 1
ATOM 755 N N . ASN A 1 91 ? -3.026 -5.332 -21.332 1.00 95.75 91 ASN A N 1
ATOM 756 C CA . ASN A 1 91 ? -4.170 -5.158 -20.434 1.00 95.75 91 ASN A CA 1
ATOM 757 C C . ASN A 1 91 ? -3.760 -5.236 -18.948 1.00 95.75 91 ASN A C 1
ATOM 759 O O . ASN A 1 91 ? -2.698 -5.742 -18.594 1.00 95.75 91 ASN A O 1
ATOM 763 N N . ASN A 1 92 ? -4.628 -4.731 -18.071 1.00 95.81 92 ASN A N 1
ATOM 764 C CA . ASN A 1 92 ? -4.550 -4.912 -16.624 1.00 95.81 92 ASN A CA 1
ATOM 765 C C . ASN A 1 92 ? -5.964 -5.231 -16.121 1.00 95.81 92 ASN A C 1
ATOM 767 O O . ASN A 1 92 ? -6.900 -4.486 -16.401 1.00 95.81 92 ASN A O 1
ATOM 771 N N . LEU A 1 93 ? -6.121 -6.376 -15.455 1.00 94.56 93 LEU A N 1
ATOM 772 C CA . LEU A 1 93 ? -7.424 -6.933 -15.063 1.00 94.56 93 LEU A CA 1
ATOM 773 C C . LEU A 1 93 ? -7.999 -6.266 -13.803 1.00 94.56 93 LEU A C 1
ATOM 775 O O . LEU A 1 93 ? -9.189 -6.399 -13.521 1.00 94.56 93 LEU A O 1
ATOM 779 N N . TRP A 1 94 ? -7.160 -5.579 -13.025 1.00 95.56 94 TRP A N 1
ATOM 780 C CA . TRP A 1 94 ? -7.565 -4.944 -11.775 1.00 95.56 94 TRP A CA 1
ATOM 781 C C . TRP A 1 94 ? -8.185 -3.572 -12.020 1.00 95.56 94 TRP A C 1
ATOM 783 O O . TRP A 1 94 ? -7.960 -2.918 -13.032 1.00 95.56 94 TRP A O 1
ATOM 793 N N . THR A 1 95 ? -8.953 -3.085 -11.051 1.00 94.50 95 THR A N 1
ATOM 794 C CA . THR A 1 95 ? -9.499 -1.726 -11.108 1.00 94.50 95 THR A CA 1
ATOM 795 C C . THR A 1 95 ? -8.445 -0.688 -10.726 1.00 94.50 95 THR A C 1
ATOM 797 O O . THR A 1 95 ? -7.725 -0.861 -9.742 1.00 94.50 95 THR A O 1
ATOM 800 N N . VAL A 1 96 ? -8.431 0.450 -11.422 1.00 95.81 96 VAL A N 1
ATOM 801 C CA . VAL A 1 96 ? -7.458 1.540 -11.214 1.00 95.81 96 VAL A CA 1
ATOM 802 C C . VAL A 1 96 ? -7.505 2.189 -9.820 1.00 95.81 96 VAL A C 1
ATOM 804 O O . VAL A 1 96 ? -6.500 2.735 -9.370 1.00 95.81 96 VAL A O 1
ATOM 807 N N . GLY A 1 97 ? -8.646 2.122 -9.121 1.00 94.38 97 GLY A N 1
ATOM 808 C CA . GLY A 1 97 ? -8.925 2.898 -7.904 1.00 94.38 97 GLY A CA 1
ATOM 809 C C . GLY A 1 97 ? -7.833 2.817 -6.834 1.00 94.38 97 GLY A C 1
ATOM 810 O O . GLY A 1 97 ? -7.298 3.846 -6.431 1.00 94.38 97 GLY A O 1
ATOM 811 N N . THR A 1 98 ? -7.442 1.608 -6.425 1.00 93.81 98 THR A N 1
ATOM 812 C CA . THR A 1 98 ? -6.376 1.400 -5.428 1.00 93.81 98 THR A CA 1
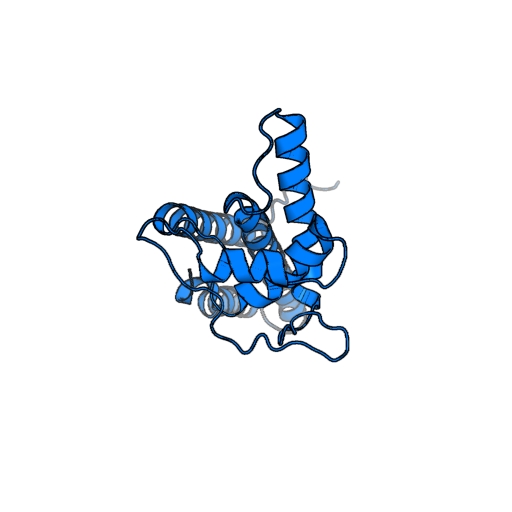ATOM 813 C C . THR A 1 98 ? -5.046 2.015 -5.867 1.00 93.81 98 THR A C 1
ATOM 815 O O . THR A 1 98 ? -4.364 2.649 -5.065 1.00 93.81 98 THR A O 1
ATOM 818 N N . GLY A 1 99 ? -4.702 1.892 -7.154 1.00 95.31 99 GLY A N 1
ATOM 819 C CA . GLY A 1 99 ? -3.482 2.472 -7.711 1.00 95.31 99 GLY A CA 1
ATOM 820 C C . GLY A 1 99 ? -3.445 3.997 -7.586 1.00 95.31 99 GLY A C 1
ATOM 821 O O . GLY A 1 99 ? -2.395 4.553 -7.275 1.00 95.31 99 GLY A O 1
ATOM 822 N N . LEU A 1 100 ? -4.587 4.680 -7.731 1.00 96.88 100 LEU A N 1
ATOM 823 C CA . LEU A 1 100 ? -4.663 6.139 -7.569 1.00 96.88 100 LEU A CA 1
ATOM 824 C C . L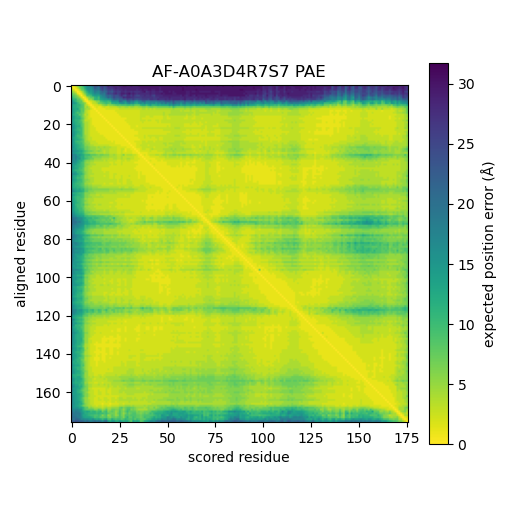EU A 1 100 ? -4.325 6.590 -6.145 1.00 96.88 100 LEU A C 1
ATOM 826 O O . LEU A 1 100 ? -3.617 7.581 -5.976 1.00 96.88 100 LEU A O 1
ATOM 830 N N . PHE A 1 101 ? -4.768 5.850 -5.124 1.00 96.00 101 PHE A N 1
ATOM 831 C CA . PHE A 1 101 ? -4.440 6.157 -3.726 1.00 96.00 101 PHE A CA 1
ATOM 832 C C . PHE A 1 101 ? -2.952 5.983 -3.410 1.00 96.00 101 PHE A C 1
ATOM 834 O O . PHE A 1 101 ? -2.449 6.596 -2.471 1.00 96.00 101 PH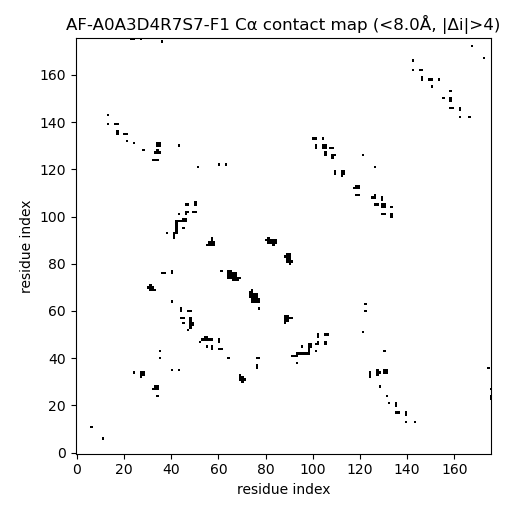E A O 1
ATOM 841 N N . TRP A 1 102 ? -2.239 5.169 -4.187 1.00 97.06 102 TRP A N 1
ATOM 842 C CA . TRP A 1 102 ? -0.814 4.910 -4.005 1.00 97.06 102 TRP A CA 1
ATOM 843 C C . TRP A 1 102 ? 0.092 5.935 -4.697 1.00 97.06 102 TRP A C 1
ATOM 845 O O . TRP A 1 102 ? 1.217 6.145 -4.251 1.00 97.06 102 TRP A O 1
ATOM 855 N N . ILE A 1 103 ? -0.383 6.633 -5.734 1.00 97.50 103 ILE A N 1
ATOM 856 C CA . ILE A 1 103 ? 0.421 7.630 -6.467 1.00 97.50 103 ILE A CA 1
ATOM 857 C C . ILE A 1 103 ? 1.049 8.694 -5.543 1.00 97.50 103 ILE A C 1
ATOM 859 O O . ILE A 1 103 ? 2.247 8.944 -5.689 1.00 97.50 103 ILE A O 1
ATOM 863 N N . PRO A 1 104 ? 0.330 9.306 -4.576 1.00 97.69 104 PRO A N 1
ATOM 864 C CA . PRO A 1 104 ? 0.926 10.319 -3.705 1.00 97.69 104 PRO A CA 1
ATOM 865 C C . PRO A 1 104 ? 2.126 9.814 -2.898 1.00 97.69 104 PRO A C 1
ATOM 867 O O . PRO A 1 104 ? 3.091 10.554 -2.711 1.00 97.69 104 PRO A O 1
ATOM 870 N N . SER A 1 105 ? 2.109 8.558 -2.439 1.00 96.62 105 SER A N 1
ATOM 871 C CA . SER A 1 105 ? 3.232 8.004 -1.677 1.00 96.62 105 SER A CA 1
ATOM 872 C C . SER A 1 105 ? 4.407 7.611 -2.573 1.00 96.62 105 SER A C 1
ATOM 874 O O . SER A 1 105 ? 5.553 7.835 -2.179 1.00 96.62 105 SER A O 1
ATOM 876 N N . LEU A 1 106 ? 4.157 7.146 -3.804 1.00 96.31 106 LEU A N 1
ATOM 877 C CA . LEU A 1 106 ? 5.211 6.989 -4.820 1.00 96.31 106 LEU A CA 1
ATOM 878 C C . LEU A 1 106 ? 5.885 8.334 -5.118 1.00 96.31 106 LEU A C 1
ATOM 880 O O . LEU A 1 106 ? 7.114 8.424 -5.138 1.00 96.31 106 LEU A O 1
ATOM 884 N N . ALA A 1 107 ? 5.082 9.384 -5.304 1.00 96.75 107 ALA A N 1
ATOM 885 C CA . ALA A 1 107 ? 5.569 10.731 -5.568 1.00 96.75 107 ALA A CA 1
ATOM 886 C C . ALA A 1 107 ? 6.409 11.276 -4.410 1.00 96.75 107 ALA A C 1
ATOM 888 O O . ALA A 1 107 ? 7.470 11.864 -4.633 1.00 96.75 107 ALA A O 1
ATOM 889 N N . LEU A 1 108 ? 5.983 11.030 -3.171 1.00 97.06 108 LEU A N 1
ATOM 890 C CA . LEU A 1 108 ? 6.736 11.410 -1.981 1.00 97.06 108 LEU A CA 1
ATOM 891 C C . LEU A 1 108 ? 8.100 10.705 -1.923 1.00 97.06 108 LEU A C 1
ATOM 893 O O . LEU A 1 108 ? 9.120 11.358 -1.717 1.00 97.06 108 LEU A O 1
ATOM 897 N N . ILE A 1 109 ? 8.151 9.392 -2.159 1.00 96.44 109 ILE A N 1
ATOM 898 C CA . ILE A 1 109 ? 9.417 8.635 -2.167 1.00 96.44 109 ILE A CA 1
ATOM 899 C C . ILE A 1 109 ? 10.330 9.115 -3.299 1.00 96.44 109 ILE A C 1
ATOM 901 O O . ILE A 1 109 ? 11.526 9.323 -3.099 1.00 96.44 109 ILE A O 1
ATOM 905 N N . HIS A 1 110 ? 9.769 9.350 -4.486 1.00 96.81 110 HIS A N 1
ATOM 906 C CA . HIS A 1 110 ? 10.546 9.823 -5.625 1.00 96.81 110 HIS A CA 1
ATOM 907 C C . HIS A 1 110 ? 11.158 11.196 -5.340 1.00 96.81 110 HIS A C 1
ATOM 909 O O . HIS A 1 110 ? 12.371 11.372 -5.446 1.00 96.81 110 HIS A O 1
ATOM 915 N N . THR A 1 111 ? 10.333 12.160 -4.928 1.00 96.12 111 THR A N 1
ATOM 916 C CA . THR A 1 111 ? 10.778 13.537 -4.675 1.00 96.12 111 THR A CA 1
ATOM 917 C C . THR A 1 111 ? 11.770 13.611 -3.520 1.00 96.12 111 THR A C 1
ATOM 919 O O . THR A 1 111 ? 12.779 14.297 -3.646 1.00 96.12 111 THR A O 1
ATOM 922 N N . THR A 1 112 ? 11.566 12.853 -2.440 1.00 96.25 112 THR A N 1
ATOM 923 C CA . THR A 1 112 ? 12.537 12.779 -1.334 1.00 96.25 112 THR A CA 1
ATOM 924 C C . THR A 1 112 ? 13.878 12.197 -1.779 1.00 96.25 112 THR A C 1
ATOM 926 O O . THR A 1 112 ? 14.910 12.770 -1.440 1.00 96.25 112 THR A O 1
ATOM 929 N N . SER A 1 113 ? 13.895 11.142 -2.603 1.00 96.25 113 SER A N 1
ATOM 930 C CA . SER A 1 113 ? 15.149 10.588 -3.146 1.00 96.25 113 SER A CA 1
ATOM 931 C C . SER A 1 113 ? 15.918 11.599 -4.007 1.00 96.25 113 SER A C 1
ATOM 933 O O . SER A 1 113 ? 17.139 11.715 -3.902 1.00 96.25 113 SER A O 1
ATOM 935 N N . MET A 1 114 ? 15.196 12.396 -4.801 1.00 95.56 114 MET A N 1
ATOM 936 C CA . MET A 1 114 ? 15.781 13.459 -5.618 1.00 95.56 114 MET A CA 1
ATOM 937 C C . MET A 1 114 ? 16.357 14.582 -4.747 1.00 95.56 114 MET A C 1
ATOM 939 O O . MET A 1 114 ? 17.475 15.029 -4.989 1.00 95.56 114 MET A O 1
ATOM 943 N N . LEU A 1 115 ? 15.624 15.014 -3.714 1.00 96.44 115 LEU A N 1
ATOM 944 C CA . LEU A 1 115 ? 16.054 16.082 -2.802 1.00 96.44 115 LEU A CA 1
ATOM 945 C C . LEU A 1 115 ? 17.262 15.685 -1.945 1.00 96.44 115 LEU A C 1
ATOM 947 O O . LEU A 1 115 ? 18.092 16.533 -1.631 1.00 96.44 115 LEU A O 1
ATOM 951 N N . LEU A 1 116 ? 17.374 14.406 -1.585 1.00 95.94 116 LEU A N 1
ATOM 952 C CA . LEU A 1 116 ? 18.506 13.869 -0.827 1.00 95.94 116 LEU A CA 1
ATOM 953 C C . LEU A 1 116 ? 19.730 13.555 -1.705 1.00 95.94 116 LEU A C 1
ATOM 955 O O . LEU A 1 116 ? 20.735 13.073 -1.188 1.00 95.94 116 LEU A O 1
ATOM 959 N N . GLY A 1 117 ? 19.660 13.798 -3.020 1.00 94.44 117 GLY A N 1
ATOM 960 C CA . GLY A 1 117 ? 20.753 13.507 -3.950 1.00 94.44 117 GLY A CA 1
ATOM 961 C C . GLY A 1 117 ? 21.012 12.011 -4.148 1.00 94.44 117 GLY A C 1
ATOM 962 O O . GLY A 1 117 ? 22.088 11.627 -4.600 1.00 94.44 117 GLY A O 1
ATOM 963 N N . THR A 1 118 ? 20.037 11.161 -3.820 1.00 93.94 118 THR A N 1
ATOM 964 C CA . THR A 1 118 ? 20.114 9.698 -3.928 1.00 93.94 118 THR A CA 1
ATOM 965 C C . THR A 1 118 ? 19.048 9.177 -4.895 1.00 93.94 118 THR A C 1
ATOM 967 O O . THR A 1 118 ? 18.167 8.416 -4.493 1.00 93.94 118 THR A O 1
ATOM 970 N N . PRO A 1 119 ? 19.080 9.578 -6.183 1.00 91.06 119 PRO A N 1
ATOM 971 C CA . PRO A 1 119 ? 18.064 9.172 -7.144 1.00 91.06 119 PRO A CA 1
ATOM 972 C C . PRO A 1 119 ? 18.021 7.647 -7.254 1.00 91.06 119 PRO A C 1
ATOM 974 O O . PRO A 1 119 ? 19.001 6.996 -7.620 1.00 91.06 119 PRO A O 1
ATOM 977 N N . ILE A 1 120 ? 16.864 7.073 -6.937 1.00 93.94 120 ILE A N 1
ATOM 978 C CA . ILE A 1 120 ? 16.645 5.631 -7.021 1.00 93.94 120 ILE A CA 1
ATOM 979 C C . ILE A 1 120 ? 15.952 5.274 -8.335 1.00 93.94 120 ILE A C 1
ATOM 981 O O . ILE A 1 120 ? 15.053 5.980 -8.801 1.00 93.94 120 ILE A O 1
ATOM 985 N N . SER A 1 121 ? 16.344 4.138 -8.919 1.00 95.25 121 SER A N 1
ATOM 986 C CA . SER A 1 121 ? 15.684 3.571 -10.102 1.00 95.25 121 SER A CA 1
ATOM 987 C C . SER A 1 121 ? 14.176 3.486 -9.887 1.00 95.25 121 SER A C 1
ATOM 989 O O . SER A 1 121 ? 13.755 3.022 -8.832 1.00 95.25 121 SER A O 1
ATOM 991 N N . LYS A 1 122 ? 13.362 3.837 -10.894 1.00 95.19 122 LYS A N 1
ATOM 992 C CA . LYS A 1 122 ? 11.886 3.721 -10.854 1.00 95.19 122 LYS A CA 1
ATOM 993 C C . LYS A 1 122 ? 11.368 2.309 -10.543 1.00 95.19 122 LYS A C 1
ATOM 995 O O . LYS A 1 122 ? 10.192 2.145 -10.246 1.00 95.19 122 LYS A O 1
ATOM 1000 N N . PHE A 1 123 ? 12.227 1.295 -10.629 1.00 96.19 123 PHE A N 1
ATOM 1001 C CA . PHE A 1 123 ? 11.940 -0.099 -10.278 1.00 96.19 123 PHE A CA 1
ATOM 1002 C C . PHE A 1 123 ? 12.513 -0.515 -8.914 1.00 96.19 123 PHE A C 1
ATOM 1004 O O . PHE A 1 123 ? 12.568 -1.695 -8.587 1.00 96.19 123 PHE A O 1
ATOM 1011 N N . SER A 1 124 ? 12.987 0.442 -8.119 1.00 94.69 124 SER A N 1
ATOM 1012 C CA . SER A 1 124 ? 13.449 0.188 -6.760 1.00 94.69 124 SER A CA 1
ATOM 1013 C C . SER A 1 124 ? 12.298 -0.324 -5.901 1.00 94.69 124 SER A C 1
ATOM 1015 O O . SER A 1 124 ? 11.227 0.286 -5.863 1.00 94.69 124 SER A O 1
ATOM 1017 N N . SER A 1 125 ? 12.541 -1.394 -5.145 1.00 93.06 125 SER A N 1
ATOM 1018 C CA . SER A 1 125 ? 11.568 -1.920 -4.184 1.00 93.06 125 SER A CA 1
ATOM 1019 C C . SER A 1 125 ? 11.236 -0.919 -3.077 1.00 93.06 125 SER A C 1
ATOM 1021 O O . SER A 1 125 ? 10.187 -1.029 -2.451 1.00 93.06 125 SER A O 1
ATOM 1023 N N . LEU A 1 126 ? 12.064 0.114 -2.872 1.00 94.69 126 LEU A N 1
ATOM 1024 C CA . LEU A 1 126 ? 11.762 1.194 -1.931 1.00 94.69 126 LEU A CA 1
ATOM 1025 C C . LEU A 1 126 ? 10.456 1.918 -2.272 1.00 94.69 126 LEU A C 1
ATOM 1027 O O . LEU A 1 126 ? 9.778 2.365 -1.353 1.00 94.69 126 LEU A O 1
ATOM 1031 N N . TYR A 1 127 ? 10.058 1.986 -3.548 1.00 96.69 127 TYR A N 1
ATOM 1032 C CA . TYR A 1 127 ? 8.763 2.562 -3.921 1.00 96.69 127 TYR A CA 1
ATOM 1033 C C . TYR A 1 127 ? 7.579 1.776 -3.367 1.00 96.69 127 TYR A C 1
ATOM 1035 O O . TYR A 1 127 ? 6.530 2.370 -3.140 1.00 96.69 127 TYR A O 1
ATOM 1043 N N . GLU A 1 128 ? 7.737 0.478 -3.096 1.00 95.75 128 GLU A N 1
ATOM 1044 C CA . GLU A 1 128 ? 6.676 -0.364 -2.541 1.00 95.75 128 GLU A CA 1
ATOM 1045 C C . GLU A 1 128 ? 6.377 -0.034 -1.069 1.00 95.75 128 GLU A C 1
ATOM 1047 O O . GLU A 1 128 ? 5.259 -0.262 -0.606 1.00 95.75 128 GLU A O 1
ATOM 1052 N N . LEU A 1 129 ? 7.317 0.593 -0.343 1.00 95.50 129 LEU A N 1
ATOM 1053 C CA . LEU A 1 129 ? 7.090 1.067 1.029 1.00 95.50 129 LEU A CA 1
ATOM 1054 C C . LEU A 1 129 ? 5.931 2.064 1.108 1.00 95.50 129 LEU A C 1
ATOM 1056 O O . LEU A 1 129 ? 5.130 1.993 2.038 1.00 95.50 129 LEU A O 1
ATOM 1060 N N . GLY A 1 130 ? 5.816 2.954 0.121 1.00 95.62 130 GLY A N 1
ATOM 1061 C CA . GLY A 1 130 ? 4.786 3.990 0.076 1.00 95.62 130 GLY A CA 1
ATOM 1062 C C . GLY A 1 130 ? 3.373 3.405 0.075 1.00 95.62 130 GLY A C 1
ATOM 1063 O O . GLY A 1 130 ? 2.622 3.666 1.015 1.00 95.62 130 GLY A O 1
ATOM 1064 N N . PRO A 1 131 ? 3.010 2.583 -0.923 1.00 95.19 131 PRO A N 1
ATOM 1065 C CA . PRO A 1 131 ? 1.745 1.859 -0.990 1.00 95.19 131 PRO A CA 1
ATOM 1066 C C . PRO A 1 131 ? 1.397 1.084 0.279 1.00 95.19 131 PRO A C 1
ATOM 1068 O O . PRO A 1 131 ? 0.262 1.175 0.748 1.00 95.19 131 PRO A O 1
ATOM 1071 N N . GLY A 1 132 ? 2.363 0.365 0.863 1.00 94.06 132 GLY A N 1
ATOM 1072 C CA . GLY A 1 132 ? 2.139 -0.388 2.098 1.00 94.06 132 GLY A CA 1
ATOM 1073 C C . GLY A 1 132 ? 1.794 0.517 3.280 1.00 94.06 132 GLY A C 1
ATOM 1074 O O . GLY A 1 132 ? 0.789 0.294 3.957 1.00 94.06 132 GLY A O 1
ATOM 1075 N N . VAL A 1 133 ? 2.548 1.603 3.477 1.00 95.50 133 VAL A N 1
ATOM 1076 C CA . VAL A 1 133 ? 2.258 2.599 4.524 1.00 95.50 133 VAL A CA 1
ATOM 1077 C C . VAL A 1 133 ? 0.918 3.296 4.270 1.00 95.50 133 VAL A C 1
ATOM 1079 O O . VAL A 1 133 ? 0.126 3.452 5.199 1.00 95.50 133 VAL A O 1
ATOM 1082 N N . THR A 1 134 ? 0.613 3.662 3.021 1.00 96.00 134 THR A N 1
ATOM 1083 C CA . THR A 1 134 ? -0.692 4.224 2.642 1.00 96.00 134 THR A CA 1
ATOM 1084 C C . THR A 1 134 ? -1.830 3.260 2.978 1.00 96.00 134 THR A C 1
ATOM 1086 O O . THR A 1 134 ? -2.830 3.681 3.558 1.00 96.00 134 THR A O 1
ATOM 1089 N N . GLY A 1 135 ? -1.675 1.972 2.665 1.00 93.94 135 GLY A N 1
ATOM 1090 C CA . GLY A 1 135 ? -2.652 0.934 2.991 1.00 93.94 135 GLY A CA 1
ATOM 1091 C C . GLY A 1 135 ? -2.896 0.811 4.494 1.00 93.94 135 GLY A C 1
ATOM 1092 O O . GLY A 1 135 ? -4.049 0.767 4.919 1.00 93.94 135 GLY A O 1
ATOM 1093 N N . ILE A 1 136 ? -1.835 0.844 5.307 1.00 95.25 136 ILE A N 1
ATOM 1094 C CA . ILE A 1 136 ? -1.943 0.829 6.774 1.00 95.25 136 ILE A CA 1
ATOM 1095 C C . ILE A 1 136 ? -2.696 2.068 7.273 1.00 95.25 136 ILE A C 1
ATOM 1097 O O . ILE A 1 136 ? -3.625 1.935 8.067 1.00 95.25 136 ILE A O 1
ATOM 1101 N N . ILE A 1 137 ? -2.354 3.268 6.788 1.00 95.62 137 ILE A N 1
ATOM 1102 C CA . ILE A 1 137 ? -3.042 4.512 7.173 1.00 95.62 137 ILE A CA 1
ATOM 1103 C C . ILE A 1 137 ? -4.537 4.419 6.851 1.00 95.62 137 ILE A C 1
ATOM 1105 O O . ILE A 1 137 ? -5.371 4.666 7.723 1.00 95.62 137 ILE A O 1
ATOM 1109 N N . LEU A 1 138 ? -4.885 4.030 5.622 1.00 94.75 138 LEU A N 1
ATOM 1110 C CA . LEU A 1 138 ? -6.279 3.906 5.193 1.00 94.75 138 LEU A CA 1
ATOM 1111 C C . LEU A 1 138 ? -7.026 2.812 5.969 1.00 94.75 138 LEU A C 1
ATOM 1113 O O . LEU A 1 138 ? -8.175 3.023 6.350 1.00 94.75 138 LEU A O 1
ATOM 1117 N N . GLY A 1 139 ? -6.375 1.684 6.264 1.00 94.31 139 GLY A N 1
ATOM 1118 C CA . GLY A 1 139 ? -6.946 0.606 7.074 1.00 94.31 139 GLY A CA 1
ATOM 1119 C C . GLY A 1 139 ? -7.265 1.053 8.502 1.00 94.31 139 GLY A C 1
ATOM 1120 O O . GLY A 1 139 ? -8.376 0.838 8.988 1.00 94.31 139 GLY A O 1
ATOM 1121 N N . ILE A 1 140 ? -6.333 1.752 9.156 1.00 95.69 140 ILE A N 1
ATOM 1122 C CA . ILE A 1 140 ? -6.540 2.299 10.504 1.00 95.69 140 ILE A CA 1
ATOM 1123 C C . ILE A 1 140 ? -7.634 3.375 10.507 1.00 95.69 140 ILE A C 1
ATOM 1125 O O . ILE A 1 140 ? -8.484 3.370 11.398 1.00 95.69 140 ILE A O 1
ATOM 1129 N N . LEU A 1 141 ? -7.667 4.259 9.503 1.00 95.12 141 LEU A N 1
ATOM 1130 C CA . LEU A 1 141 ? -8.746 5.241 9.350 1.00 95.12 141 LEU A CA 1
ATOM 1131 C C . LEU A 1 141 ? -10.106 4.562 9.149 1.00 95.12 141 LEU A C 1
ATOM 1133 O O . LEU A 1 141 ? -11.086 4.969 9.774 1.00 95.12 141 LEU A O 1
ATOM 1137 N N . GLY A 1 142 ? -10.164 3.505 8.338 1.00 95.12 142 GLY A N 1
ATOM 1138 C CA . GLY A 1 142 ? -11.371 2.708 8.131 1.00 95.12 142 GLY A CA 1
ATOM 1139 C C . GLY A 1 142 ? -11.895 2.105 9.434 1.00 95.12 142 GLY A C 1
ATOM 1140 O O . GLY A 1 142 ? -13.077 2.251 9.748 1.00 95.12 142 GLY A O 1
ATOM 1141 N N . LEU A 1 143 ? -11.015 1.508 10.244 1.00 95.25 143 LEU A N 1
ATOM 1142 C CA . LEU A 1 143 ? -11.374 0.982 11.566 1.00 95.25 143 LEU A CA 1
ATOM 1143 C C . LEU A 1 143 ? -11.838 2.091 12.518 1.00 95.25 143 LEU A C 1
ATOM 1145 O O . LEU A 1 143 ? -12.825 1.923 13.232 1.00 95.25 143 LEU A O 1
ATOM 1149 N N . TYR A 1 144 ? -11.171 3.241 12.505 1.00 95.12 144 TYR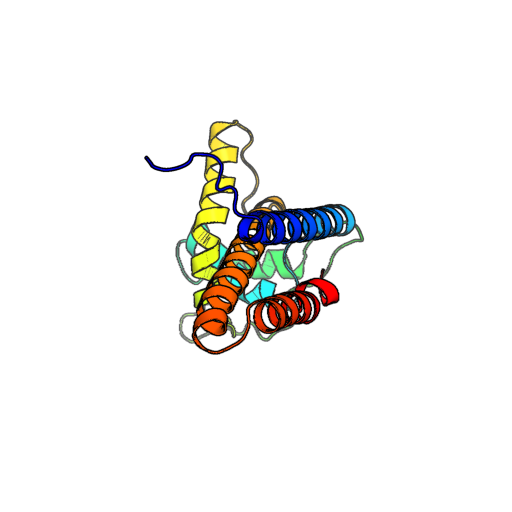 A N 1
ATOM 1150 C CA . TYR A 1 144 ? -11.547 4.379 13.337 1.00 95.12 144 TYR A CA 1
ATOM 1151 C C . TYR A 1 144 ? -12.948 4.913 13.016 1.00 95.12 144 TYR A C 1
ATOM 1153 O O . TYR A 1 144 ? -13.766 5.093 13.923 1.00 95.12 144 TYR A O 1
ATOM 1161 N N . PHE A 1 145 ? -13.252 5.144 11.737 1.00 95.44 145 PHE A N 1
ATOM 1162 C CA . PHE A 1 145 ? -14.578 5.613 11.334 1.00 95.44 145 PHE A CA 1
ATOM 1163 C C . PHE A 1 145 ? -15.655 4.547 11.542 1.00 95.44 145 PHE A C 1
ATOM 1165 O O . PHE A 1 145 ? -16.755 4.886 11.980 1.00 95.44 145 PHE A O 1
ATOM 1172 N N . SER A 1 146 ? -15.327 3.271 11.324 1.00 95.75 146 SER A N 1
ATOM 1173 C CA . SER A 1 146 ? -16.233 2.156 11.622 1.00 95.75 146 SER A CA 1
ATOM 1174 C C . SER A 1 146 ? -16.592 2.115 13.105 1.00 95.75 146 SER A C 1
ATOM 1176 O O . SER A 1 146 ? -17.763 1.989 13.451 1.00 95.75 146 SER A O 1
ATOM 1178 N N . GLU A 1 147 ? -15.617 2.304 13.999 1.00 95.06 147 GLU A N 1
ATOM 1179 C CA . GLU A 1 147 ? -15.886 2.354 15.436 1.00 95.06 147 GLU A CA 1
ATOM 1180 C C . GLU A 1 147 ? -16.801 3.522 15.805 1.00 95.06 147 GLU A C 1
ATOM 1182 O O . GLU A 1 147 ? -17.752 3.355 16.571 1.00 95.06 147 GLU A O 1
ATOM 1187 N N . LYS A 1 148 ? -16.515 4.712 15.261 1.00 93.50 148 LYS A N 1
ATOM 1188 C CA . LYS A 1 148 ? -17.342 5.902 15.487 1.00 93.50 148 LYS A CA 1
ATOM 1189 C C . LYS A 1 148 ? -18.782 5.677 15.054 1.00 93.50 148 LYS A C 1
ATOM 1191 O O . LYS A 1 148 ? -19.686 6.111 15.758 1.00 93.50 148 LYS A O 1
ATOM 1196 N N . TYR A 1 149 ? -18.977 5.005 13.926 1.00 96.00 149 TYR A N 1
ATOM 1197 C CA . TYR A 1 149 ? -20.299 4.684 13.415 1.00 96.00 149 TYR A CA 1
ATOM 1198 C C . TYR A 1 149 ? -21.013 3.639 14.284 1.00 96.00 149 TYR A C 1
ATOM 1200 O O . TYR A 1 149 ? -22.156 3.853 14.670 1.00 96.00 149 TYR A O 1
ATOM 1208 N N . LEU A 1 150 ? -20.335 2.554 14.675 1.00 96.75 150 LEU A N 1
ATOM 1209 C CA . LEU A 1 150 ? -20.909 1.516 15.544 1.00 96.75 150 LEU A CA 1
ATOM 1210 C C . LEU A 1 150 ? -21.355 2.068 16.903 1.00 96.75 150 LEU A C 1
ATOM 1212 O O . LEU A 1 150 ? -22.426 1.708 17.391 1.00 96.75 150 LEU A O 1
ATOM 1216 N N . LYS A 1 151 ? -20.589 3.005 17.474 1.00 94.88 151 LYS A N 1
ATOM 1217 C CA . LYS A 1 151 ? -20.918 3.685 18.738 1.00 94.88 151 LYS A CA 1
ATOM 1218 C C . LYS A 1 151 ? -22.206 4.526 18.678 1.00 94.88 151 LYS A C 1
ATOM 1220 O O . LYS A 1 151 ? -22.672 4.953 19.729 1.00 94.88 151 LYS A O 1
ATOM 1225 N N . LEU A 1 152 ? -22.784 4.761 17.494 1.00 96.81 152 LEU A N 1
ATOM 1226 C CA . LEU A 1 152 ? -24.103 5.397 17.349 1.00 96.81 152 LEU A CA 1
ATOM 1227 C C . LEU A 1 152 ? -25.262 4.436 17.656 1.00 96.81 152 LEU A C 1
ATOM 1229 O O . LEU A 1 152 ? -26.358 4.897 17.961 1.00 96.81 152 LEU A O 1
ATOM 1233 N N . PHE A 1 153 ? -25.029 3.123 17.573 1.00 97.56 153 PHE A N 1
ATOM 1234 C CA . PHE A 1 153 ? -26.076 2.098 17.663 1.00 97.56 153 PHE A CA 1
ATOM 1235 C C . PHE A 1 153 ? -25.829 1.066 18.767 1.00 97.56 153 PHE A C 1
ATOM 1237 O O . PHE A 1 153 ? -26.776 0.457 19.257 1.00 97.56 153 PHE A O 1
ATOM 1244 N N . PHE A 1 154 ? -24.572 0.860 19.163 1.00 97.19 154 PHE A N 1
ATOM 1245 C CA . PHE A 1 154 ? -24.170 -0.195 20.090 1.00 97.19 154 PHE A CA 1
ATOM 1246 C C . PHE A 1 154 ? -23.358 0.349 21.263 1.00 97.19 154 PHE A C 1
ATOM 1248 O O . PHE A 1 154 ? -22.737 1.412 21.195 1.00 97.19 154 PHE A O 1
ATOM 1255 N N . GLU A 1 155 ? -23.298 -0.432 22.342 1.00 95.81 155 GLU A N 1
ATOM 1256 C CA . GLU A 1 155 ? -22.464 -0.107 23.493 1.00 95.81 155 GLU A CA 1
ATOM 1257 C C . GLU A 1 155 ? -20.983 0.033 23.113 1.00 95.81 155 GLU A C 1
ATOM 1259 O O . GLU A 1 155 ? -20.452 -0.663 22.238 1.00 95.81 155 GLU A O 1
ATOM 1264 N N . LYS A 1 156 ? -20.278 0.903 23.848 1.00 91.62 156 LYS A N 1
ATOM 1265 C CA . LYS A 1 156 ? -18.850 1.179 23.647 1.00 91.62 156 LYS A CA 1
ATOM 1266 C C . LYS A 1 156 ? -18.007 -0.100 23.625 1.00 91.62 156 LYS A C 1
ATOM 1268 O O . LYS A 1 156 ? -17.197 -0.264 22.720 1.00 91.62 156 LYS A O 1
ATOM 1273 N N . LYS A 1 157 ? -18.209 -1.002 24.594 1.00 92.81 157 LYS A N 1
ATOM 1274 C CA . LYS A 1 157 ? -17.419 -2.239 24.727 1.00 92.81 157 LYS A CA 1
ATOM 1275 C C . LYS A 1 157 ? -17.619 -3.181 23.540 1.00 92.81 157 LYS A C 1
ATOM 1277 O O . LYS A 1 157 ? -16.647 -3.732 23.037 1.00 92.81 157 LYS A O 1
ATOM 1282 N N . VAL A 1 158 ? -18.862 -3.327 23.079 1.00 95.44 158 VAL A N 1
ATOM 1283 C CA . VAL A 1 158 ? -19.203 -4.163 21.918 1.00 95.44 158 VAL A CA 1
ATOM 1284 C C . VAL A 1 158 ? -18.552 -3.595 20.660 1.00 95.44 158 VAL A C 1
ATOM 1286 O O . VAL A 1 158 ? -17.866 -4.319 19.943 1.00 95.44 158 VAL A O 1
ATOM 1289 N N . SER A 1 159 ? -18.682 -2.284 20.442 1.00 95.25 159 SER A N 1
ATOM 1290 C CA . SER A 1 159 ? -18.060 -1.595 19.305 1.00 95.25 159 SER A CA 1
ATOM 1291 C C . SER A 1 159 ? -16.534 -1.749 19.311 1.00 95.25 159 SER A C 1
ATOM 1293 O O . SER A 1 159 ? -15.932 -2.041 18.283 1.00 95.25 159 SER A O 1
ATOM 1295 N N . GLU A 1 160 ? -15.898 -1.598 20.475 1.00 92.94 160 GLU A N 1
ATOM 1296 C CA . GLU A 1 160 ? -14.446 -1.741 20.619 1.00 92.94 160 GLU A CA 1
ATOM 1297 C C . GLU A 1 160 ? -13.966 -3.169 20.343 1.00 92.94 160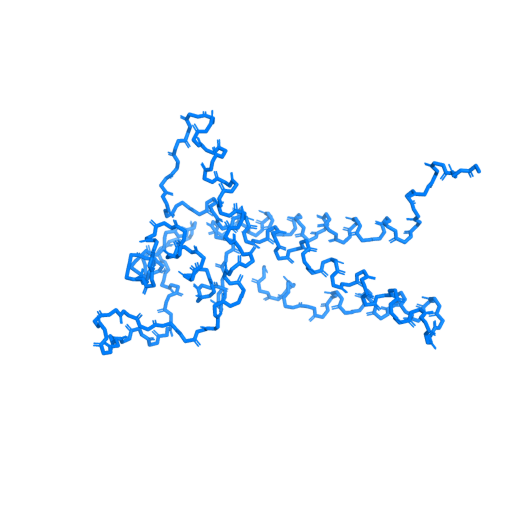 GLU A C 1
ATOM 1299 O O . GLU A 1 160 ? -12.947 -3.336 19.668 1.00 92.94 160 GLU A O 1
ATOM 1304 N N . LEU A 1 161 ? -14.700 -4.176 20.827 1.00 94.56 161 LEU A N 1
ATOM 1305 C CA . LEU A 1 161 ? -14.397 -5.588 20.596 1.00 94.56 161 LEU A CA 1
ATOM 1306 C C . LEU A 1 161 ? -14.498 -5.939 19.108 1.00 94.56 161 LEU A C 1
ATOM 1308 O O . LEU A 1 161 ? -13.559 -6.510 18.560 1.00 94.56 161 LEU A O 1
ATOM 1312 N N . VAL A 1 162 ? -15.584 -5.528 18.441 1.00 95.19 162 VAL A N 1
ATOM 1313 C CA . VAL A 1 162 ? -15.791 -5.755 17.000 1.00 95.19 162 VAL A CA 1
ATOM 1314 C C . VAL A 1 162 ? -14.630 -5.197 16.182 1.00 95.19 162 VAL A C 1
ATOM 1316 O O . VAL A 1 162 ? -14.149 -5.860 15.271 1.00 95.19 162 VAL A O 1
ATOM 1319 N N . ILE A 1 163 ? -14.131 -4.010 16.523 1.00 95.19 163 ILE A N 1
ATOM 1320 C CA . ILE A 1 163 ? -13.027 -3.373 15.794 1.00 95.19 163 ILE A CA 1
ATOM 1321 C C . ILE A 1 163 ? -11.705 -4.116 15.979 1.00 95.19 163 ILE A C 1
ATOM 1323 O O . ILE A 1 163 ? -10.952 -4.268 15.016 1.00 95.19 163 ILE A O 1
ATOM 1327 N N . VAL A 1 164 ? -11.428 -4.612 17.187 1.00 92.19 164 VAL A N 1
ATOM 1328 C CA . VAL A 1 164 ? -10.242 -5.444 17.436 1.00 92.19 164 VAL A CA 1
ATOM 1329 C C . VAL A 1 164 ? -10.352 -6.764 16.671 1.00 92.19 164 VAL A C 1
ATOM 1331 O O . VAL A 1 164 ? -9.395 -7.158 16.009 1.00 92.19 164 VAL A O 1
ATOM 1334 N N . THR A 1 165 ? -11.516 -7.417 16.685 1.00 93.19 165 THR A N 1
ATOM 1335 C CA . THR A 1 165 ? -11.745 -8.642 15.907 1.00 93.19 165 THR A CA 1
ATOM 1336 C C . THR A 1 165 ? -11.591 -8.389 14.408 1.00 93.19 165 THR A C 1
ATOM 1338 O O . THR A 1 165 ? -10.846 -9.110 13.750 1.00 93.19 165 THR A O 1
ATOM 1341 N N . LEU A 1 166 ? -12.216 -7.334 13.874 1.00 93.19 166 LEU A N 1
ATOM 1342 C CA . LEU A 1 166 ? -12.115 -6.969 12.460 1.00 93.19 166 LEU A CA 1
ATOM 1343 C C . LEU A 1 166 ? -10.662 -6.766 12.031 1.00 93.19 166 LEU A C 1
ATOM 1345 O O . LEU A 1 166 ? -10.265 -7.283 10.989 1.00 93.19 166 LEU A O 1
ATOM 1349 N N . PHE A 1 167 ? -9.853 -6.090 12.850 1.00 93.75 167 PHE A N 1
ATOM 1350 C CA . PHE A 1 167 ? -8.428 -5.904 12.585 1.00 93.75 167 PHE A CA 1
ATOM 1351 C C . PHE A 1 167 ? -7.687 -7.239 12.386 1.00 93.75 167 PHE A C 1
ATOM 1353 O O . PHE A 1 167 ? -6.990 -7.403 11.384 1.00 93.75 167 PHE A O 1
ATOM 1360 N N . PHE A 1 168 ? -7.895 -8.220 13.270 1.00 90.31 168 PHE A N 1
ATOM 1361 C CA . PHE A 1 168 ? -7.261 -9.542 13.154 1.00 90.31 168 PHE A CA 1
ATOM 1362 C C . PHE A 1 168 ? -7.828 -10.410 12.019 1.00 90.31 168 PHE A C 1
ATOM 1364 O O . PHE A 1 168 ? -7.148 -11.319 11.552 1.00 90.31 168 PHE A O 1
ATOM 1371 N N . THR A 1 169 ? -9.039 -10.126 11.530 1.00 87.62 169 THR A N 1
ATOM 1372 C CA . THR A 1 169 ? -9.599 -10.810 10.347 1.00 87.62 169 THR A CA 1
ATOM 1373 C C . THR A 1 169 ? -9.097 -10.254 9.015 1.00 87.62 169 THR A C 1
ATOM 1375 O O . THR A 1 169 ? -9.384 -10.827 7.965 1.00 87.62 169 THR A O 1
ATOM 1378 N N . THR A 1 170 ? -8.364 -9.138 9.018 1.00 82.25 170 THR A N 1
ATOM 1379 C CA . THR A 1 170 ? -7.858 -8.560 7.770 1.00 82.25 170 THR A CA 1
ATOM 1380 C C . THR A 1 170 ? -6.822 -9.473 7.109 1.00 82.25 170 THR A C 1
ATOM 1382 O O . THR A 1 170 ? -6.026 -10.139 7.770 1.00 82.25 170 THR A O 1
ATOM 1385 N N . ASN A 1 171 ? -6.760 -9.434 5.773 1.00 73.00 171 ASN A N 1
ATOM 1386 C CA . ASN A 1 171 ? -5.725 -10.126 4.992 1.00 73.00 171 ASN A CA 1
ATOM 1387 C C . ASN A 1 171 ? -4.293 -9.670 5.331 1.00 73.00 171 ASN A C 1
ATOM 1389 O O . ASN A 1 171 ? -3.339 -10.316 4.904 1.00 73.00 171 ASN A O 1
ATOM 1393 N N . PHE A 1 172 ? -4.143 -8.585 6.098 1.00 76.06 172 PHE A N 1
ATOM 1394 C CA . PHE A 1 172 ? -2.860 -8.056 6.542 1.00 76.06 172 PHE A CA 1
ATOM 1395 C C . PHE A 1 172 ? -2.027 -9.103 7.293 1.00 76.06 172 PHE A C 1
ATOM 1397 O O . PHE A 1 172 ? -0.827 -9.159 7.102 1.00 76.06 172 PHE A O 1
ATOM 1404 N N . PHE A 1 173 ? -2.644 -9.977 8.091 1.00 70.31 173 PHE A N 1
ATOM 1405 C CA . PHE A 1 173 ? -1.906 -10.993 8.856 1.00 70.31 173 PHE A CA 1
ATOM 1406 C C . PHE A 1 173 ? -1.656 -12.302 8.101 1.00 70.31 173 PHE A C 1
ATOM 1408 O O . PHE A 1 173 ? -0.901 -13.142 8.577 1.00 70.31 173 PHE A O 1
ATOM 1415 N N . TYR A 1 174 ? -2.298 -12.495 6.948 1.00 65.06 174 TYR A N 1
ATOM 1416 C CA . TYR A 1 174 ? -2.219 -13.742 6.179 1.00 65.06 174 TYR A CA 1
ATOM 1417 C C . TYR A 1 174 ? -1.335 -13.631 4.935 1.00 65.06 174 TYR A C 1
ATOM 1419 O O . TYR A 1 174 ? -0.963 -14.648 4.356 1.00 65.06 174 TYR A O 1
ATOM 1427 N N . ARG A 1 175 ? -1.075 -12.405 4.469 1.00 60.56 175 ARG A N 1
ATOM 1428 C CA . ARG A 1 175 ? -0.375 -12.125 3.204 1.00 60.56 175 ARG A CA 1
ATOM 1429 C C . ARG A 1 175 ? 0.831 -11.186 3.368 1.00 60.56 175 ARG A C 1
ATOM 1431 O O . ARG A 1 175 ? 1.370 -10.737 2.357 1.00 60.56 175 ARG A O 1
ATOM 1438 N N . VAL A 1 176 ? 1.199 -10.882 4.613 1.00 58.16 176 VAL A N 1
ATOM 1439 C CA . VAL A 1 176 ? 2.431 -10.192 5.038 1.00 58.16 176 VAL A CA 1
ATOM 1440 C C . VAL A 1 176 ? 3.302 -11.207 5.767 1.00 58.16 176 VAL A C 1
ATOM 1442 O O . VAL A 1 176 ? 2.743 -12.206 6.264 1.00 58.16 176 VAL A O 1
#

Radius of gyration: 19.05 Å; Cα contacts (8 Å, |Δi|>4): 168; chains: 1; bounding box: 47×41×57 Å

Secondary structure (DSSP, 8-state):
---TT---HHHHHHHHHHHHHHHHHHHHHHHHS-S--TTHHHHHHHHHIIIIISSS--HHHHHHHHTEEETTEEE----S---B-TTSSBP--S-THHHHHHHHHHHHHHHHHHHTT-PPPTT-THHHHHHHHHHHHHHHHHHHHHHHHHTTTS-HHHHHHHHHHHHHHSGGGT--